Protein AF-A0AAD3RGU2-F1 (afdb_monomer_lite)

Organism: Lates japonicus (NCBI:txid270547)

Sequence (170 aa):
VQNKHFHIKCFVCKVCGCELAQGGFFVRQGEYICTLDYQRLYGTRCFSCQDFIEGEVVSALGKTYHPRCFVCASCKQPFPAGDRVTFNGKECICQKCTQPLPANSPAPIQAVHNCCGCGKEFKNEQSLVALDKHWHLGCFKCKVCNKVLNAEYISKDGIPYCEMDYHAMF

Radius of gyration: 26.4 Å; chains: 1; bounding box: 59×55×60 Å

pLDDT: mean 81.93, std 13.77, range [38.28, 94.0]

Foldseek 3Di:
DPDDDDDQQPCAAPPPRHRCPVADWDADPNGIHGPVVCCVVPFAAALQPRDGDDPDWDDDPNGIHDQQRQAAPQPSHHDDPPFDWDDDDNGIHGPVRPDDAPPPDDGPPPNAQAAPQPRHGDPVADWDQDLNHTHHQQRCAAPPPRHRDDDDWDDDPSGTHHPVVVVVVD

InterPro domains:
  IPR001781 Zinc finger, LIM-type [PF00412] (2-41)
  IPR001781 Zinc finger, LIM-type [PF00412] (46-97)
  IPR001781 Zinc finger, LIM-type [PF00412] (115-170)
  IPR001781 Zinc finger, LIM-type [PS00478] (46-79)
  IPR001781 Zinc finger, LIM-type [PS00478] (115-149)
  IPR001781 Zinc finger, LIM-type [PS50023] (44-104)
  IPR001781 Zinc finger, LIM-type [PS50023] (113-170)
  IPR001781 Zinc finger, LIM-type [SM00132] (1-37)
  IPR001781 Zinc finger, LIM-type [SM00132] (45-97)
  IPR001781 Zinc finger, LIM-type [SM00132] (114-165)
  IPR051618 Actin-binding LIM [PTHR24213] (1-170)

Secondary structure (DSSP, 8-state):
-------GGG-B-TTT--B-TTS-EEEETTEEEEHHHHHHHHPPBPTTT-SBPPS--EEETTEEE-GGGSB-TTT-PBPPTT--EEEETTEEEEHHHHSPPPTTS-----S--B-TTT--B-SS--EEEETTEEEETTT-B-TTT-PBPSS--EEETTEEE-HHHHHHH-

Structure (mmCIF, N/CA/C/O backbone):
data_AF-A0AAD3RGU2-F1
#
_entry.id   AF-A0AAD3RGU2-F1
#
loop_
_atom_site.group_PDB
_atom_site.id
_atom_site.type_symbol
_atom_site.label_atom_id
_atom_site.label_alt_id
_atom_site.label_comp_id
_atom_site.label_asym_id
_atom_site.label_entity_id
_atom_site.label_seq_id
_atom_site.pdbx_PDB_ins_code
_atom_site.Cartn_x
_atom_site.Cartn_y
_atom_site.Cartn_z
_atom_site.occupancy
_atom_site.B_iso_or_equiv
_atom_site.auth_seq_id
_atom_site.auth_comp_id
_atom_site.auth_asym_id
_atom_site.auth_atom_id
_atom_site.pdbx_PDB_model_num
ATOM 1 N N . VAL A 1 1 ? 33.183 -19.791 -19.255 1.00 42.91 1 VAL A N 1
ATOM 2 C CA . VAL A 1 1 ? 32.788 -18.364 -19.202 1.00 42.91 1 VAL A CA 1
ATOM 3 C C . VAL A 1 1 ? 32.956 -17.772 -20.596 1.00 42.91 1 VAL A C 1
ATOM 5 O O . VAL A 1 1 ? 34.032 -17.909 -21.160 1.00 42.91 1 VAL A O 1
ATOM 8 N N . GLN A 1 2 ? 31.899 -17.256 -21.229 1.00 46.84 2 GLN A N 1
ATOM 9 C CA . GLN A 1 2 ? 32.023 -16.673 -22.573 1.00 46.84 2 GLN A CA 1
ATOM 10 C C . GLN A 1 2 ? 32.565 -15.246 -22.451 1.00 46.84 2 GLN A C 1
ATOM 12 O O . GLN A 1 2 ? 31.835 -14.330 -22.084 1.00 46.84 2 GLN A O 1
ATOM 17 N N . ASN A 1 3 ? 33.859 -15.089 -22.725 1.00 55.16 3 ASN A N 1
ATOM 18 C CA . ASN A 1 3 ? 34.575 -13.822 -22.654 1.00 55.16 3 ASN A CA 1
ATOM 19 C C . ASN A 1 3 ? 34.292 -13.011 -23.929 1.00 55.16 3 ASN A C 1
ATOM 21 O O . ASN A 1 3 ? 34.972 -13.164 -24.943 1.00 55.16 3 ASN A O 1
ATOM 25 N N . LYS A 1 4 ? 33.224 -12.208 -23.914 1.00 62.59 4 LYS A N 1
ATOM 26 C CA . LYS A 1 4 ? 32.901 -11.279 -25.005 1.00 62.59 4 LYS A CA 1
ATOM 27 C C . LYS A 1 4 ? 33.362 -9.879 -24.614 1.00 62.59 4 LYS A C 1
ATOM 29 O O . LYS A 1 4 ? 32.941 -9.348 -23.593 1.00 62.59 4 LYS A O 1
ATOM 34 N N . HIS A 1 5 ? 34.241 -9.312 -25.432 1.00 63.44 5 HIS A N 1
ATOM 35 C CA . HIS A 1 5 ? 34.791 -7.974 -25.253 1.00 63.44 5 HIS A CA 1
ATOM 36 C C . HIS A 1 5 ? 33.977 -7.005 -26.113 1.00 63.44 5 HIS A C 1
ATOM 38 O O . HIS A 1 5 ? 33.803 -7.238 -27.308 1.00 63.44 5 HIS A O 1
ATOM 44 N N . PHE A 1 6 ? 33.465 -5.936 -25.507 1.00 64.75 6 PHE A N 1
ATOM 45 C CA . PHE A 1 6 ? 32.649 -4.930 -26.186 1.00 64.75 6 PHE A CA 1
ATOM 46 C C . PHE A 1 6 ? 33.356 -3.578 -26.142 1.00 64.75 6 PHE A C 1
ATOM 48 O O . PHE A 1 6 ? 33.990 -3.234 -25.144 1.00 64.75 6 PHE A O 1
ATOM 55 N N . HIS A 1 7 ? 33.210 -2.778 -27.200 1.00 66.00 7 HIS A N 1
ATOM 56 C CA . HIS A 1 7 ? 33.510 -1.354 -27.100 1.00 66.00 7 HIS A CA 1
ATOM 57 C C . HIS A 1 7 ? 32.533 -0.735 -26.095 1.00 66.00 7 HIS A C 1
ATOM 59 O O . HIS A 1 7 ? 31.323 -0.876 -26.266 1.00 66.00 7 HIS A O 1
ATOM 65 N N . ILE A 1 8 ? 33.045 -0.030 -25.082 1.00 64.94 8 ILE A N 1
ATOM 66 C CA . ILE A 1 8 ? 32.233 0.628 -24.039 1.00 64.94 8 ILE A CA 1
ATOM 67 C C . ILE A 1 8 ? 31.096 1.467 -24.649 1.00 64.94 8 ILE A C 1
ATOM 69 O O . ILE A 1 8 ? 29.964 1.384 -24.190 1.00 64.94 8 ILE A O 1
ATOM 73 N N . LYS A 1 9 ? 31.367 2.174 -25.755 1.00 63.38 9 LYS A N 1
ATOM 74 C CA . LYS A 1 9 ? 30.386 3.016 -26.466 1.00 63.38 9 LYS A CA 1
ATOM 75 C C . LYS A 1 9 ? 29.273 2.244 -27.188 1.00 63.38 9 LYS A C 1
ATOM 77 O O . LYS A 1 9 ? 28.266 2.834 -27.553 1.00 63.38 9 LYS A O 1
ATOM 82 N N . CYS A 1 10 ? 29.459 0.949 -27.440 1.00 75.44 10 CYS A N 1
ATOM 83 C CA . CYS A 1 10 ? 28.464 0.087 -28.085 1.00 75.44 10 CYS A CA 1
ATOM 84 C C . CYS A 1 10 ? 27.692 -0.764 -27.068 1.00 75.44 10 CYS A C 1
ATOM 86 O O . CYS A 1 10 ? 26.733 -1.439 -27.438 1.00 75.44 10 CYS A O 1
ATOM 88 N N . PHE A 1 11 ? 28.100 -0.746 -25.795 1.00 86.81 11 PHE A N 1
ATOM 89 C CA . PHE A 1 11 ? 27.421 -1.445 -24.714 1.00 86.81 11 PHE A CA 1
ATOM 90 C C . PHE A 1 11 ? 26.317 -0.560 -24.127 1.00 86.81 11 PHE A C 1
ATOM 92 O O . PHE A 1 11 ? 26.462 0.051 -23.067 1.00 86.81 11 PHE A O 1
ATOM 99 N N . VAL A 1 12 ? 25.219 -0.459 -24.875 1.00 90.81 12 VAL A N 1
ATOM 100 C CA . VAL A 1 12 ? 24.102 0.448 -24.595 1.00 90.81 12 VAL A CA 1
ATOM 101 C C . VAL A 1 12 ? 22.783 -0.303 -24.437 1.00 90.81 12 VAL A C 1
ATOM 103 O O . VAL A 1 12 ? 22.607 -1.397 -24.975 1.00 90.81 12 VAL A O 1
ATOM 106 N N . CYS A 1 13 ? 21.841 0.286 -23.700 1.00 92.81 13 CYS A N 1
ATOM 107 C CA . CYS A 1 13 ? 20.491 -0.253 -23.567 1.00 92.81 13 CYS A CA 1
ATOM 108 C C . CYS A 1 13 ? 19.781 -0.241 -24.925 1.00 92.81 13 CYS A C 1
ATOM 110 O O . CYS A 1 13 ? 19.676 0.807 -25.557 1.00 92.81 13 CYS A O 1
ATOM 112 N N . LYS A 1 14 ? 19.202 -1.370 -25.341 1.00 93.75 14 LYS A N 1
ATOM 113 C CA . LYS A 1 14 ? 18.405 -1.456 -26.574 1.00 93.75 14 LYS A CA 1
ATOM 114 C C . LYS A 1 14 ? 17.198 -0.511 -26.582 1.00 93.75 14 LYS A C 1
ATOM 116 O O . LYS A 1 14 ? 16.758 -0.095 -27.647 1.00 93.75 14 LYS A O 1
ATOM 121 N N . VAL A 1 15 ? 16.645 -0.203 -25.410 1.00 93.81 15 VAL A N 1
ATOM 122 C CA . VAL A 1 15 ? 15.388 0.544 -25.274 1.00 93.81 15 VAL A CA 1
ATOM 123 C C . VAL A 1 15 ? 15.646 2.050 -25.219 1.00 93.81 15 VAL A C 1
ATOM 125 O O . VAL A 1 15 ? 15.151 2.776 -26.073 1.00 93.81 15 VAL A O 1
ATOM 128 N N . CYS A 1 16 ? 16.434 2.526 -24.249 1.00 93.69 16 CYS A N 1
ATOM 129 C CA . CYS A 1 16 ? 16.712 3.959 -24.084 1.00 93.69 16 CYS A CA 1
ATOM 130 C C . CYS A 1 16 ? 18.065 4.434 -24.636 1.00 93.69 16 CYS A C 1
ATOM 132 O O . CYS A 1 16 ? 18.308 5.637 -24.667 1.00 93.69 16 CYS A O 1
ATOM 134 N N . GLY A 1 17 ? 18.966 3.530 -25.033 1.00 91.12 17 GLY A N 1
ATOM 135 C CA . GLY A 1 17 ? 20.295 3.884 -25.545 1.00 91.12 17 GLY A CA 1
ATOM 136 C C . GLY A 1 17 ? 21.324 4.309 -24.491 1.00 91.12 17 GLY A C 1
ATOM 137 O O . GLY A 1 17 ? 22.427 4.695 -24.866 1.00 91.12 17 GLY A O 1
ATOM 138 N N . CYS A 1 18 ? 21.013 4.249 -23.189 1.00 90.50 18 CYS A N 1
ATOM 139 C CA . CYS A 1 18 ? 21.967 4.646 -22.148 1.00 90.50 18 CYS A CA 1
ATOM 140 C C . CYS A 1 18 ? 23.185 3.709 -22.089 1.00 90.50 18 CYS A C 1
ATOM 142 O O . CYS A 1 18 ? 23.067 2.511 -22.359 1.00 90.50 18 CYS A O 1
ATOM 144 N N . GLU A 1 19 ? 24.337 4.227 -21.666 1.00 89.81 19 GLU A N 1
ATOM 145 C CA . GLU A 1 19 ? 25.547 3.428 -21.452 1.00 89.81 19 GLU A CA 1
ATOM 146 C C . GLU A 1 19 ? 25.354 2.444 -20.286 1.00 89.81 19 GLU A C 1
ATOM 148 O O . GLU A 1 19 ? 25.020 2.835 -19.169 1.00 89.81 19 GLU A O 1
ATOM 153 N N . LEU A 1 20 ? 25.573 1.151 -20.536 1.00 89.44 20 LEU A N 1
ATOM 154 C CA . LEU A 1 20 ? 25.396 0.089 -19.537 1.00 89.44 20 LEU A CA 1
ATOM 155 C C . LEU A 1 20 ? 26.672 -0.199 -18.738 1.00 89.44 20 LEU A C 1
ATOM 157 O O . LEU A 1 20 ? 26.628 -0.927 -17.755 1.00 89.44 20 LEU A O 1
ATOM 161 N N . ALA A 1 21 ? 27.812 0.372 -19.136 1.00 85.56 21 ALA A N 1
ATOM 162 C CA . ALA A 1 21 ? 29.114 0.090 -18.528 1.00 85.56 21 ALA A CA 1
ATOM 163 C C . ALA A 1 21 ? 29.210 0.483 -17.041 1.00 85.56 21 ALA A C 1
ATOM 165 O O . ALA A 1 21 ? 30.029 -0.075 -16.318 1.00 85.56 21 ALA A O 1
ATOM 166 N N . GLN A 1 22 ? 28.388 1.437 -16.591 1.00 78.88 22 GLN A N 1
ATOM 167 C CA . GLN A 1 22 ? 28.401 1.959 -15.218 1.00 78.88 22 GLN A CA 1
ATOM 168 C C . GLN A 1 22 ? 27.219 1.465 -14.366 1.00 78.88 22 GLN A C 1
ATOM 170 O O . GLN A 1 22 ? 27.138 1.795 -13.186 1.00 78.88 22 GLN A O 1
ATOM 175 N N . GLY A 1 23 ? 26.291 0.691 -14.941 1.00 82.06 23 GLY A N 1
ATOM 176 C CA . GLY A 1 23 ? 25.039 0.304 -14.291 1.00 82.06 23 GLY A CA 1
ATOM 177 C C . GLY A 1 23 ? 24.721 -1.185 -14.406 1.00 82.06 23 GLY A C 1
ATOM 178 O O . GLY A 1 23 ? 25.382 -1.943 -15.110 1.00 82.06 23 GLY A O 1
ATOM 179 N N . GLY A 1 24 ? 23.668 -1.610 -13.706 1.00 86.50 24 GLY A N 1
ATOM 180 C CA . GLY A 1 24 ? 23.113 -2.952 -13.867 1.00 86.50 24 GLY A CA 1
ATOM 181 C C . GLY A 1 24 ? 22.431 -3.129 -15.228 1.00 86.50 24 GLY A C 1
ATOM 182 O O . GLY A 1 24 ? 21.793 -2.209 -15.752 1.00 86.50 24 GLY A O 1
ATOM 183 N N . PHE A 1 25 ? 22.542 -4.331 -15.792 1.00 91.88 25 PHE A N 1
ATOM 184 C CA . PHE A 1 25 ? 21.895 -4.698 -17.047 1.00 91.88 25 PHE A CA 1
ATOM 185 C C . PHE A 1 25 ? 21.377 -6.134 -17.007 1.00 91.88 25 PHE A C 1
ATOM 187 O O . PHE A 1 25 ? 21.865 -6.980 -16.259 1.00 91.88 25 PHE A O 1
ATOM 194 N N . PHE A 1 26 ? 20.407 -6.408 -17.870 1.00 91.25 26 PHE A N 1
ATOM 195 C CA . PHE A 1 26 ? 19.849 -7.730 -18.107 1.00 91.25 26 PHE A CA 1
ATOM 196 C C . PHE A 1 26 ? 20.036 -8.104 -19.575 1.00 91.25 26 PHE A C 1
ATOM 198 O O . PHE A 1 26 ? 19.945 -7.251 -20.460 1.00 91.25 26 PHE A O 1
ATOM 205 N N . VAL A 1 27 ? 20.286 -9.390 -19.835 1.00 91.50 27 VAL A N 1
ATOM 206 C CA . VAL A 1 27 ? 20.373 -9.937 -21.194 1.00 91.50 27 VAL A CA 1
ATOM 207 C C . VAL A 1 27 ? 19.127 -10.761 -21.467 1.00 91.50 27 VAL A C 1
ATOM 209 O O . VAL A 1 27 ? 18.860 -11.735 -20.763 1.00 91.50 27 VAL A O 1
ATOM 212 N N . ARG A 1 28 ? 18.372 -10.402 -22.504 1.00 86.69 28 ARG A N 1
ATOM 213 C CA . ARG A 1 28 ? 17.171 -11.139 -22.909 1.00 86.69 28 ARG A CA 1
ATOM 214 C C . ARG A 1 28 ? 17.153 -11.305 -24.418 1.00 86.69 28 ARG A C 1
ATOM 216 O O . ARG A 1 28 ? 17.218 -10.324 -25.143 1.00 86.69 28 ARG A O 1
ATOM 223 N N . GLN A 1 29 ? 17.079 -12.555 -24.881 1.00 88.50 29 GLN A N 1
ATOM 224 C CA . GLN A 1 29 ? 17.106 -12.895 -26.314 1.00 88.50 29 GLN A CA 1
ATOM 225 C C . GLN A 1 29 ? 18.307 -12.285 -27.072 1.00 88.50 29 GLN A C 1
ATOM 227 O O . GLN A 1 29 ? 18.210 -11.972 -28.250 1.00 88.50 29 GLN A O 1
ATOM 232 N N . GLY A 1 30 ? 19.449 -12.117 -26.396 1.00 85.75 30 GLY A N 1
ATOM 233 C CA . GLY A 1 30 ? 20.663 -11.536 -26.983 1.00 85.75 30 GLY A CA 1
ATOM 234 C C . GLY A 1 30 ? 20.738 -10.006 -26.951 1.00 85.75 30 GLY A C 1
ATOM 235 O O . GLY A 1 30 ? 21.777 -9.460 -27.304 1.00 85.75 30 GLY A O 1
ATOM 236 N N . GLU A 1 31 ? 19.693 -9.322 -26.485 1.00 90.50 31 GLU A N 1
ATOM 237 C CA . GLU A 1 31 ? 19.656 -7.865 -26.343 1.00 90.50 31 GLU A CA 1
ATOM 238 C C . GLU A 1 31 ? 20.007 -7.440 -24.911 1.00 90.50 31 GLU A C 1
ATOM 240 O O . GLU A 1 31 ? 19.652 -8.120 -23.941 1.00 90.50 31 GLU A O 1
ATOM 245 N N . TYR A 1 32 ? 20.681 -6.296 -24.782 1.00 92.12 32 TYR A N 1
ATOM 246 C CA . TYR A 1 32 ? 21.076 -5.711 -23.502 1.00 92.12 32 TYR A CA 1
ATOM 247 C C . TYR A 1 32 ? 20.096 -4.616 -23.091 1.00 92.12 32 TYR A C 1
ATOM 249 O O . TYR A 1 32 ? 19.844 -3.679 -23.847 1.00 92.12 32 TYR A O 1
ATOM 257 N N . ILE A 1 33 ? 19.534 -4.722 -21.891 1.00 93.81 33 ILE A N 1
ATOM 258 C CA . ILE A 1 33 ? 18.513 -3.800 -21.387 1.00 93.81 33 ILE A CA 1
ATOM 259 C C . ILE A 1 33 ? 18.955 -3.308 -20.009 1.00 93.81 33 ILE A C 1
ATOM 261 O O . ILE A 1 33 ? 19.349 -4.115 -19.167 1.00 93.81 33 ILE A O 1
ATOM 265 N N . CYS A 1 34 ? 18.910 -1.997 -19.764 1.00 93.50 34 CYS A N 1
ATOM 266 C CA . CYS A 1 34 ? 19.232 -1.447 -18.447 1.00 93.50 34 CYS A CA 1
ATOM 267 C C . CYS A 1 34 ? 18.202 -1.900 -17.403 1.00 93.50 34 CYS A C 1
ATOM 269 O O . CYS A 1 34 ? 17.056 -2.205 -17.742 1.00 93.50 34 CYS A O 1
ATOM 271 N N . THR A 1 35 ? 18.582 -1.907 -16.123 1.00 91.06 35 THR A N 1
ATOM 272 C CA . THR A 1 35 ? 17.675 -2.280 -15.022 1.00 91.06 35 THR A CA 1
ATOM 273 C C . THR A 1 35 ? 16.342 -1.529 -15.073 1.00 91.06 35 THR A C 1
ATOM 275 O O . THR A 1 35 ? 15.288 -2.144 -14.926 1.00 91.06 35 THR A O 1
ATOM 278 N N . LEU A 1 36 ? 16.373 -0.223 -15.359 1.00 91.25 36 LEU A N 1
ATOM 279 C CA . LEU A 1 36 ? 15.177 0.617 -15.385 1.00 91.25 36 LEU A CA 1
ATOM 280 C C . LEU A 1 36 ? 14.193 0.206 -16.490 1.00 91.25 36 LEU A C 1
ATOM 282 O O . LEU A 1 36 ? 12.999 0.058 -16.231 1.00 91.25 36 LEU A O 1
ATOM 286 N N . ASP A 1 37 ? 14.678 -0.001 -17.714 1.00 94.00 37 ASP A N 1
ATOM 287 C CA . ASP A 1 37 ? 13.821 -0.406 -18.832 1.00 94.00 37 ASP A CA 1
ATOM 288 C C . ASP A 1 37 ? 13.386 -1.863 -18.709 1.00 94.00 37 ASP A C 1
ATOM 290 O O . ASP A 1 37 ? 12.249 -2.195 -19.040 1.00 94.00 37 ASP A O 1
ATOM 294 N N . TYR A 1 38 ? 14.243 -2.730 -18.164 1.00 92.62 38 TYR A N 1
ATOM 295 C CA . TYR A 1 38 ? 13.875 -4.112 -17.882 1.00 92.62 38 TYR A CA 1
ATOM 296 C C . TYR A 1 38 ? 12.713 -4.171 -16.885 1.00 92.62 38 TYR A C 1
ATOM 298 O O . TYR A 1 38 ? 11.726 -4.865 -17.116 1.00 92.62 38 TYR A O 1
ATOM 306 N N . GLN A 1 39 ? 12.788 -3.383 -15.815 1.00 91.62 39 GLN A N 1
ATOM 307 C CA . GLN A 1 39 ? 11.728 -3.256 -14.823 1.00 91.62 39 GLN A CA 1
ATOM 308 C C . GLN A 1 39 ? 10.459 -2.631 -15.412 1.00 91.62 39 GLN A C 1
ATOM 310 O O . GLN A 1 39 ? 9.362 -3.100 -15.135 1.00 91.62 39 GLN A O 1
ATOM 315 N N . ARG A 1 40 ? 10.568 -1.631 -16.291 1.00 90.62 40 ARG A N 1
ATOM 316 C CA . ARG A 1 40 ? 9.399 -1.046 -16.970 1.00 90.62 40 ARG A CA 1
ATOM 317 C C . ARG A 1 40 ? 8.686 -2.028 -17.896 1.00 90.62 40 ARG A C 1
ATOM 319 O O . ARG A 1 40 ? 7.459 -2.042 -17.912 1.00 90.62 40 ARG A O 1
ATOM 326 N N . LEU A 1 41 ? 9.441 -2.817 -18.657 1.00 91.12 41 LEU A N 1
ATOM 327 C CA . LEU A 1 41 ? 8.898 -3.753 -19.642 1.00 91.12 41 LEU A CA 1
ATOM 328 C C . LEU A 1 41 ? 8.416 -5.063 -19.012 1.00 91.12 41 LEU A C 1
ATOM 330 O O . LEU A 1 41 ? 7.444 -5.649 -19.482 1.00 91.12 41 LEU A O 1
ATOM 334 N N . TYR A 1 42 ? 9.108 -5.538 -17.976 1.00 90.38 42 TYR A N 1
ATOM 335 C CA . TYR A 1 42 ? 8.955 -6.903 -17.464 1.00 90.38 42 TYR A CA 1
ATOM 336 C C . TYR A 1 42 ? 8.856 -6.992 -15.942 1.00 90.38 42 TYR A C 1
ATOM 338 O O . TYR A 1 42 ? 8.742 -8.091 -15.404 1.00 90.38 42 TYR A O 1
ATOM 346 N N . GLY A 1 43 ? 8.930 -5.867 -15.235 1.00 90.69 43 GLY A N 1
ATOM 347 C CA . GLY A 1 43 ? 8.854 -5.841 -13.784 1.00 90.69 43 GLY A CA 1
ATOM 348 C C . GLY A 1 43 ? 7.456 -6.182 -13.283 1.00 90.69 43 GLY A C 1
ATOM 349 O O . GLY A 1 43 ? 6.441 -5.702 -13.793 1.00 90.69 43 GLY A O 1
ATOM 350 N N . THR A 1 44 ? 7.412 -6.981 -12.224 1.00 93.25 44 THR A N 1
ATOM 351 C CA . THR A 1 44 ? 6.176 -7.308 -11.517 1.00 93.25 44 THR A CA 1
ATOM 352 C C . THR A 1 44 ? 5.795 -6.155 -10.600 1.00 93.25 44 THR A C 1
ATOM 354 O O . THR A 1 44 ? 6.616 -5.684 -9.814 1.00 93.25 44 THR A O 1
ATOM 357 N N . ARG A 1 45 ? 4.542 -5.703 -10.673 1.00 93.19 45 ARG A N 1
ATOM 358 C CA . ARG A 1 45 ? 4.026 -4.644 -9.800 1.00 93.19 45 ARG A CA 1
ATOM 359 C C . ARG A 1 45 ? 3.304 -5.217 -8.592 1.00 93.19 45 ARG A C 1
ATOM 361 O O . ARG A 1 45 ? 2.592 -6.219 -8.678 1.00 93.19 45 ARG A O 1
ATOM 368 N N . CYS A 1 46 ? 3.461 -4.542 -7.466 1.00 92.75 46 CYS A N 1
ATOM 369 C CA . CYS A 1 46 ? 2.698 -4.813 -6.267 1.00 92.75 46 CYS A CA 1
ATOM 370 C C . CYS A 1 46 ? 1.245 -4.387 -6.470 1.00 92.75 46 CYS A C 1
ATOM 372 O O . CYS A 1 46 ? 0.956 -3.241 -6.810 1.00 92.75 46 CYS A O 1
ATOM 374 N N . PHE A 1 47 ? 0.308 -5.295 -6.215 1.00 90.75 47 PHE A N 1
ATOM 375 C CA . PHE A 1 47 ? -1.116 -5.011 -6.360 1.00 90.75 47 PHE A CA 1
ATOM 376 C C . PHE A 1 47 ? -1.604 -3.935 -5.373 1.00 90.75 47 PHE A C 1
ATOM 378 O O . PHE A 1 47 ? -2.521 -3.175 -5.691 1.00 90.75 47 PHE A O 1
ATOM 385 N N . SER A 1 48 ? -0.956 -3.828 -4.208 1.00 87.62 48 SER A N 1
ATOM 386 C CA . SER A 1 48 ? -1.287 -2.845 -3.171 1.00 87.62 48 SER A CA 1
ATOM 387 C C . SER A 1 48 ? -0.733 -1.449 -3.493 1.00 87.62 48 SER A C 1
ATOM 389 O O . SER A 1 48 ? -1.519 -0.536 -3.737 1.00 87.62 48 SER A O 1
ATOM 391 N N . CYS A 1 49 ? 0.595 -1.276 -3.580 1.00 90.31 49 CYS A N 1
ATOM 392 C CA . CYS A 1 49 ? 1.205 0.052 -3.753 1.00 90.31 49 CYS A CA 1
ATOM 393 C C . CYS A 1 49 ? 1.481 0.463 -5.207 1.00 90.31 49 CYS A C 1
ATOM 395 O O . CYS A 1 49 ? 1.821 1.612 -5.443 1.00 90.31 49 CYS A O 1
ATOM 397 N N . GLN A 1 50 ? 1.319 -0.442 -6.180 1.00 91.50 50 GLN A N 1
ATOM 398 C CA . GLN A 1 50 ? 1.580 -0.216 -7.613 1.00 91.50 50 GLN A CA 1
ATOM 399 C C . GLN A 1 50 ? 3.053 -0.003 -8.006 1.00 91.50 50 GLN A C 1
ATOM 401 O O . GLN A 1 50 ? 3.345 0.059 -9.203 1.00 91.50 50 GLN A O 1
ATOM 406 N N . ASP A 1 51 ? 3.976 0.003 -7.043 1.00 92.25 51 ASP A N 1
ATOM 407 C CA . ASP A 1 51 ? 5.415 0.007 -7.312 1.00 92.25 51 ASP A CA 1
ATOM 408 C C . ASP A 1 51 ? 5.911 -1.367 -7.761 1.00 92.25 51 ASP A C 1
ATOM 410 O O . ASP A 1 51 ? 5.304 -2.409 -7.488 1.00 92.25 51 ASP A O 1
ATOM 414 N N . PHE A 1 52 ? 7.059 -1.375 -8.430 1.00 93.06 52 PHE A N 1
ATOM 415 C CA . PHE A 1 52 ? 7.735 -2.604 -8.816 1.00 93.06 52 PHE A CA 1
ATOM 416 C C . PHE A 1 52 ? 8.275 -3.358 -7.595 1.00 93.06 52 PHE A C 1
ATOM 418 O O . PHE A 1 52 ? 8.719 -2.767 -6.609 1.00 93.06 52 PHE A O 1
ATOM 425 N N . ILE A 1 53 ? 8.204 -4.684 -7.655 1.00 91.06 53 ILE A N 1
ATOM 426 C CA . ILE A 1 53 ? 8.751 -5.574 -6.635 1.00 91.06 53 ILE A CA 1
ATOM 427 C C . ILE A 1 53 ? 10.189 -5.906 -7.010 1.00 91.06 53 ILE A C 1
ATOM 429 O O . ILE A 1 53 ? 10.446 -6.479 -8.068 1.00 91.06 53 ILE A O 1
ATOM 433 N N . GLU A 1 54 ? 11.106 -5.550 -6.120 1.00 84.94 54 GLU A N 1
ATOM 434 C CA . GLU A 1 54 ? 12.512 -5.927 -6.184 1.00 84.94 54 GLU A CA 1
ATOM 435 C C . GLU A 1 54 ? 12.753 -7.042 -5.156 1.00 84.94 54 GLU A C 1
ATOM 437 O O . GLU A 1 54 ? 12.348 -6.918 -3.999 1.00 84.94 54 GLU A O 1
ATOM 442 N N . GLY A 1 55 ? 13.385 -8.142 -5.570 1.00 84.94 55 GLY A N 1
ATOM 443 C CA . GLY A 1 55 ? 13.685 -9.270 -4.684 1.00 84.94 55 GLY A CA 1
ATOM 444 C C . GLY A 1 55 ? 12.487 -10.188 -4.416 1.00 84.94 55 GLY A C 1
ATOM 445 O O . GLY A 1 55 ? 11.903 -10.745 -5.347 1.00 84.94 55 GLY A O 1
ATOM 446 N N . GLU A 1 56 ? 12.176 -10.406 -3.137 1.00 85.81 56 GLU A N 1
ATOM 447 C CA . GLU A 1 56 ? 11.168 -11.374 -2.695 1.00 85.81 56 GLU A CA 1
ATOM 448 C C . GLU A 1 56 ? 9.737 -10.929 -3.016 1.00 85.81 56 GLU A C 1
ATOM 450 O O . GLU A 1 56 ? 9.359 -9.764 -2.866 1.00 85.81 56 GLU A O 1
ATOM 455 N N . VAL A 1 57 ? 8.906 -11.897 -3.408 1.00 90.62 57 VAL A N 1
ATOM 456 C CA . VAL A 1 57 ? 7.506 -11.678 -3.775 1.00 90.62 57 VAL A CA 1
ATOM 457 C C . VAL A 1 57 ? 6.587 -12.586 -2.974 1.00 90.62 57 VAL A C 1
ATOM 459 O O . VAL A 1 57 ? 6.852 -13.774 -2.802 1.00 90.62 57 VAL A O 1
ATOM 462 N N . VAL A 1 58 ? 5.455 -12.033 -2.543 1.00 89.94 58 VAL A N 1
ATOM 463 C CA . VAL A 1 58 ? 4.336 -12.810 -2.009 1.00 89.94 58 VAL A CA 1
ATOM 464 C C . VAL A 1 58 ? 3.268 -12.924 -3.088 1.00 89.94 58 VAL A C 1
ATOM 466 O O . VAL A 1 58 ? 2.811 -11.910 -3.620 1.00 89.94 58 VAL A O 1
ATOM 469 N N . SER A 1 59 ? 2.869 -14.155 -3.409 1.00 91.12 59 SER A N 1
ATOM 470 C CA . SER A 1 59 ? 1.793 -14.435 -4.365 1.00 91.12 59 SER A CA 1
ATOM 471 C C . SER A 1 59 ? 0.562 -14.965 -3.637 1.00 91.12 59 SER A C 1
ATOM 473 O O . SER A 1 59 ? 0.637 -15.985 -2.957 1.00 91.12 59 SER A O 1
ATOM 475 N N . ALA A 1 60 ? -0.577 -14.293 -3.798 1.00 85.06 60 ALA A N 1
ATOM 476 C CA 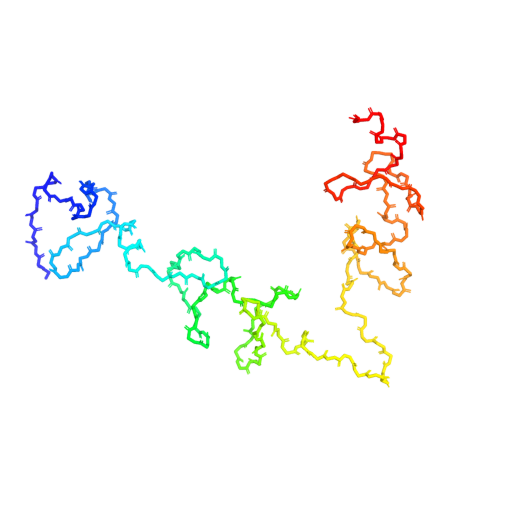. ALA A 1 60 ? -1.853 -14.697 -3.214 1.00 85.06 60 ALA A CA 1
ATOM 477 C C . ALA A 1 60 ? -3.001 -14.402 -4.189 1.00 85.06 60 ALA A C 1
ATOM 479 O O . ALA A 1 60 ? -3.081 -13.305 -4.736 1.00 85.06 60 ALA A O 1
ATOM 480 N N . LEU A 1 61 ? -3.878 -15.387 -4.430 1.00 84.19 61 LEU A N 1
ATOM 481 C CA . LEU A 1 61 ? -5.022 -15.289 -5.357 1.00 84.19 61 LEU A CA 1
ATOM 482 C C . LEU A 1 61 ? -4.664 -14.721 -6.748 1.00 84.19 61 LEU A C 1
ATOM 484 O O . LEU A 1 61 ? -5.387 -13.903 -7.315 1.00 84.19 61 LEU A O 1
ATOM 488 N N . GLY A 1 62 ? -3.511 -15.118 -7.296 1.00 84.88 62 GLY A N 1
ATOM 489 C CA . GLY A 1 62 ? -3.035 -14.627 -8.596 1.00 84.88 62 GLY A CA 1
ATOM 490 C C . GLY A 1 62 ? -2.611 -13.152 -8.602 1.00 84.88 62 GLY A C 1
ATOM 491 O O . GLY A 1 62 ? -2.431 -12.570 -9.671 1.00 84.88 62 GLY A O 1
ATOM 492 N N . LYS A 1 63 ? -2.463 -12.530 -7.428 1.00 89.88 63 LYS A N 1
ATOM 493 C CA . LYS A 1 63 ? -1.902 -11.190 -7.237 1.00 89.88 63 LYS A CA 1
ATOM 494 C C . LYS A 1 63 ? -0.546 -11.280 -6.548 1.00 89.88 63 LYS A C 1
ATOM 496 O O . LYS A 1 63 ? -0.291 -12.193 -5.766 1.00 89.88 63 LYS A O 1
ATOM 501 N N . THR A 1 64 ? 0.305 -10.306 -6.837 1.00 92.50 64 THR A N 1
ATOM 502 C CA . THR A 1 64 ? 1.666 -10.205 -6.308 1.00 92.50 64 THR A CA 1
ATOM 503 C C . THR A 1 64 ? 1.805 -8.982 -5.419 1.00 92.50 64 THR A C 1
ATOM 505 O O . THR A 1 64 ? 1.308 -7.903 -5.748 1.00 92.50 64 THR A O 1
ATOM 508 N N . TYR A 1 65 ? 2.498 -9.139 -4.299 1.00 91.31 65 TYR A N 1
ATOM 509 C CA . TYR A 1 65 ? 2.673 -8.106 -3.284 1.00 91.31 65 TYR A CA 1
ATOM 510 C C . TYR A 1 65 ? 4.122 -8.080 -2.806 1.00 91.31 65 TYR A C 1
ATOM 512 O O . TYR A 1 65 ? 4.782 -9.120 -2.753 1.00 91.31 65 TYR A O 1
ATOM 520 N N . HIS A 1 66 ? 4.603 -6.907 -2.386 1.00 91.62 66 HIS A N 1
ATOM 521 C CA . HIS A 1 66 ? 5.768 -6.873 -1.503 1.00 91.62 66 HIS A CA 1
ATOM 522 C C . HIS A 1 66 ? 5.419 -7.561 -0.174 1.00 91.62 66 HIS A C 1
ATOM 524 O O . HIS A 1 66 ? 4.289 -7.389 0.296 1.00 91.62 66 HIS A O 1
ATOM 530 N N . PRO A 1 67 ? 6.379 -8.212 0.504 1.00 89.50 67 PRO A N 1
ATOM 531 C CA . PRO A 1 67 ? 6.172 -8.737 1.856 1.00 89.50 67 PRO A CA 1
ATOM 532 C C . PRO A 1 67 ? 5.609 -7.684 2.826 1.00 89.50 67 PRO A C 1
ATOM 534 O O . PRO A 1 67 ? 4.637 -7.938 3.529 1.00 89.50 67 PRO A O 1
ATOM 537 N N . ARG A 1 68 ? 6.128 -6.445 2.772 1.00 88.44 68 ARG A N 1
ATOM 538 C CA . ARG A 1 68 ? 5.636 -5.303 3.574 1.00 88.44 68 ARG A CA 1
ATOM 539 C C . ARG A 1 68 ? 4.226 -4.822 3.209 1.00 88.44 68 ARG A C 1
ATOM 541 O O . ARG A 1 68 ? 3.596 -4.117 3.988 1.00 88.44 68 ARG A O 1
ATOM 548 N N . CYS A 1 69 ? 3.763 -5.126 1.999 1.00 88.75 69 CYS A N 1
ATOM 549 C CA . CYS A 1 69 ? 2.461 -4.698 1.491 1.00 88.75 69 CYS A CA 1
ATOM 550 C C . CYS A 1 69 ? 1.380 -5.763 1.694 1.00 88.75 69 CYS A C 1
ATOM 552 O O . CYS A 1 69 ? 0.196 -5.439 1.612 1.00 88.75 69 CYS A O 1
ATOM 554 N N . PHE A 1 70 ? 1.772 -7.011 1.953 1.00 91.06 70 PHE A N 1
ATOM 555 C CA . PHE A 1 70 ? 0.860 -8.098 2.280 1.00 91.06 70 PHE A CA 1
ATOM 556 C C . PHE A 1 70 ? 0.631 -8.162 3.796 1.00 91.06 70 PHE A C 1
ATOM 558 O O . PHE A 1 70 ? 1.101 -9.057 4.495 1.00 91.06 70 PHE A O 1
ATOM 565 N N . VAL A 1 71 ? -0.089 -7.161 4.303 1.00 88.50 71 VAL A N 1
ATOM 566 C CA . VAL A 1 71 ? -0.440 -7.000 5.722 1.00 88.50 71 VAL A CA 1
ATOM 567 C C . VAL A 1 71 ? -1.931 -6.705 5.875 1.00 88.50 71 VAL A C 1
ATOM 569 O O . VAL A 1 71 ? -2.586 -6.255 4.932 1.00 88.50 71 VAL A O 1
ATOM 572 N N . CYS A 1 72 ? -2.481 -6.937 7.066 1.00 88.75 72 CYS A N 1
ATOM 573 C CA . CYS A 1 72 ? -3.877 -6.627 7.357 1.00 88.75 72 CYS A CA 1
ATOM 574 C C . CYS A 1 72 ? -4.137 -5.118 7.235 1.00 88.75 72 CYS A C 1
ATOM 576 O O . CYS A 1 72 ? -3.486 -4.322 7.907 1.00 88.75 72 CYS A O 1
ATOM 578 N N . ALA A 1 73 ? -5.116 -4.695 6.437 1.00 83.94 73 ALA A N 1
ATOM 579 C CA . ALA A 1 73 ? -5.422 -3.279 6.257 1.00 83.94 73 ALA A CA 1
ATOM 580 C C . ALA A 1 73 ? -5.942 -2.627 7.550 1.00 83.94 73 ALA A C 1
ATOM 582 O O . ALA A 1 73 ? -5.689 -1.443 7.761 1.00 83.94 73 ALA A O 1
ATOM 583 N N . SER A 1 74 ? -6.568 -3.412 8.437 1.00 82.50 74 SER A N 1
ATOM 584 C CA . SER A 1 74 ? -7.066 -2.965 9.743 1.00 82.50 74 SER A CA 1
ATOM 585 C C . SER A 1 74 ? -5.956 -2.885 10.802 1.00 82.50 74 SER A C 1
ATOM 587 O O . SER A 1 74 ? -5.675 -1.804 11.308 1.00 82.50 74 SER A O 1
ATOM 589 N N . CYS A 1 75 ? -5.270 -3.993 11.110 1.00 83.00 75 CYS A N 1
ATOM 590 C CA . CYS A 1 75 ? -4.291 -4.035 12.210 1.00 83.00 75 CYS A CA 1
ATOM 591 C C . CYS A 1 75 ? -2.821 -3.878 11.787 1.00 83.00 75 CYS A C 1
ATOM 593 O O . CYS A 1 75 ? -1.937 -3.871 12.640 1.00 83.00 75 CYS A O 1
ATOM 595 N N . LYS A 1 76 ? -2.546 -3.782 10.480 1.00 85.38 76 LYS A N 1
ATOM 596 C CA . LYS A 1 76 ? -1.208 -3.632 9.872 1.00 85.38 76 LYS A CA 1
ATOM 597 C C . LYS A 1 76 ? -0.212 -4.761 10.175 1.00 85.38 76 LYS A C 1
ATOM 599 O O . LYS A 1 76 ? 0.963 -4.632 9.852 1.00 85.38 76 LYS A O 1
ATOM 604 N N . GLN A 1 77 ? -0.672 -5.880 10.736 1.00 84.75 77 GLN A N 1
ATOM 605 C CA . GLN A 1 77 ? 0.159 -7.057 11.000 1.00 84.75 77 GLN A CA 1
ATOM 606 C C . GLN A 1 77 ? 0.310 -7.946 9.754 1.00 84.75 77 GLN A C 1
ATOM 608 O O . GLN A 1 77 ? -0.643 -8.046 8.970 1.00 84.75 77 GLN A O 1
ATOM 613 N N . PRO A 1 78 ? 1.469 -8.608 9.573 1.00 83.31 78 PRO A N 1
ATOM 614 C CA . PRO A 1 78 ? 1.652 -9.616 8.534 1.00 83.31 78 PRO A CA 1
ATOM 615 C C . PRO A 1 78 ? 0.766 -10.840 8.788 1.00 83.31 78 PRO A C 1
ATOM 617 O O . PRO A 1 78 ? 0.356 -11.111 9.918 1.00 83.31 78 PRO A O 1
ATOM 620 N N . PHE A 1 79 ? 0.476 -11.586 7.725 1.00 84.88 79 PHE A N 1
ATOM 621 C CA . PHE A 1 79 ? -0.316 -12.811 7.805 1.00 84.88 79 PHE A CA 1
ATOM 622 C C . PHE A 1 79 ? 0.588 -14.013 8.117 1.00 84.88 79 PHE A C 1
ATOM 624 O O . PHE A 1 79 ? 1.512 -14.277 7.343 1.00 84.88 79 PHE A O 1
ATOM 631 N N . PRO A 1 80 ? 0.347 -14.749 9.216 1.00 78.44 80 PRO A N 1
ATOM 632 C CA . PRO A 1 80 ? 1.052 -15.996 9.495 1.00 78.44 80 PRO A CA 1
ATOM 633 C C . PRO A 1 80 ? 0.845 -17.030 8.384 1.00 78.44 80 PRO A C 1
ATOM 635 O O . PRO A 1 80 ? -0.198 -17.064 7.726 1.00 78.44 80 PRO A O 1
ATOM 638 N N . ALA A 1 81 ? 1.828 -17.909 8.193 1.00 78.69 81 ALA A N 1
ATOM 639 C CA . ALA A 1 81 ? 1.692 -19.016 7.256 1.00 78.69 81 ALA A CA 1
ATOM 640 C C . ALA A 1 81 ? 0.509 -19.915 7.661 1.00 78.69 81 ALA A C 1
ATOM 642 O O . ALA A 1 81 ? 0.445 -20.389 8.793 1.00 78.69 81 ALA A O 1
ATOM 643 N N . GLY A 1 82 ? -0.416 -20.149 6.727 1.00 76.94 82 GLY A N 1
ATOM 644 C CA . GLY A 1 82 ? -1.601 -20.986 6.942 1.00 76.94 82 GLY A CA 1
ATOM 645 C C . GLY A 1 82 ? -2.849 -20.248 7.442 1.00 76.94 82 GLY A C 1
ATOM 646 O O . GLY A 1 82 ? -3.923 -20.849 7.455 1.00 76.94 82 GLY A O 1
ATOM 647 N N . ASP A 1 83 ? -2.755 -18.960 7.789 1.00 80.56 83 ASP A N 1
ATOM 648 C CA . ASP A 1 83 ? -3.920 -18.178 8.215 1.00 80.56 83 ASP A CA 1
ATOM 649 C C . ASP A 1 83 ? -4.839 -17.813 7.040 1.00 80.56 83 ASP A C 1
ATOM 651 O O . ASP A 1 83 ? -4.410 -17.552 5.912 1.00 80.56 83 ASP A O 1
ATOM 655 N N . ARG A 1 84 ? -6.144 -17.729 7.328 1.00 82.50 84 ARG A N 1
ATOM 656 C CA . ARG A 1 84 ? -7.141 -17.258 6.363 1.00 82.50 84 ARG A CA 1
ATOM 657 C C . ARG A 1 84 ? -7.032 -15.745 6.187 1.00 82.50 84 ARG A C 1
ATOM 659 O O . ARG A 1 84 ? -7.074 -14.982 7.157 1.00 82.50 84 ARG A O 1
ATOM 666 N N . VAL A 1 85 ? -6.969 -15.326 4.928 1.00 86.19 85 VAL A N 1
ATOM 667 C CA . VAL A 1 85 ? -6.946 -13.921 4.519 1.00 86.19 85 VAL A CA 1
ATOM 668 C C . VAL A 1 85 ? -8.202 -13.622 3.717 1.00 86.19 85 VAL A C 1
ATOM 670 O O . VAL A 1 85 ? -8.514 -14.319 2.752 1.00 86.19 85 VAL A O 1
ATOM 673 N N . THR A 1 86 ? -8.916 -12.578 4.116 1.00 85.00 86 THR A N 1
ATOM 674 C CA . THR A 1 86 ? -10.086 -12.079 3.396 1.00 85.00 86 THR A CA 1
ATOM 675 C C . THR A 1 86 ? -9.666 -10.903 2.532 1.00 85.00 86 THR A C 1
ATOM 677 O O . THR A 1 86 ? -8.967 -10.008 2.999 1.00 85.00 86 THR A O 1
ATOM 680 N N . PHE A 1 87 ? -10.094 -10.883 1.275 1.00 85.06 87 PHE A N 1
ATOM 681 C CA . PHE A 1 87 ? -9.738 -9.834 0.324 1.00 85.06 87 PHE A CA 1
ATOM 682 C C . PHE A 1 87 ? -10.964 -8.964 0.044 1.00 85.06 87 PHE A C 1
ATOM 684 O O . PHE A 1 87 ? -11.962 -9.462 -0.471 1.00 85.06 87 PHE A O 1
ATOM 691 N N . ASN A 1 88 ? -10.885 -7.673 0.371 1.00 79.88 88 ASN A N 1
ATOM 692 C CA . ASN A 1 88 ? -11.902 -6.675 0.048 1.00 79.88 88 ASN A CA 1
ATOM 693 C C . ASN A 1 88 ? -11.337 -5.703 -1.000 1.00 79.88 88 ASN A C 1
ATOM 695 O O . ASN A 1 88 ? -10.754 -4.665 -0.686 1.00 79.88 88 ASN A O 1
ATOM 699 N N . GLY A 1 89 ? -11.411 -6.092 -2.274 1.00 82.50 89 GLY A N 1
ATOM 700 C CA . GLY A 1 89 ? -10.763 -5.354 -3.360 1.00 82.50 89 GLY A CA 1
ATOM 701 C C . GLY A 1 89 ? -9.233 -5.419 -3.273 1.00 82.50 89 GLY A C 1
ATOM 702 O O . GLY A 1 89 ? -8.644 -6.473 -3.510 1.00 82.50 89 GLY A O 1
ATOM 703 N N . LYS A 1 90 ? -8.579 -4.286 -2.970 1.00 77.31 90 LYS A N 1
ATOM 704 C CA . LYS A 1 90 ? -7.114 -4.212 -2.768 1.00 77.31 90 LYS A CA 1
ATOM 705 C C . LYS A 1 90 ? -6.687 -4.494 -1.329 1.00 77.31 90 LYS A C 1
ATOM 707 O O . LYS A 1 90 ? -5.510 -4.760 -1.087 1.00 77.31 90 LYS A O 1
ATOM 712 N N . GLU A 1 91 ? -7.622 -4.436 -0.390 1.00 79.50 91 GLU A N 1
ATOM 713 C CA . GLU A 1 91 ? -7.335 -4.572 1.029 1.00 79.50 91 GLU A CA 1
ATOM 714 C C . GLU A 1 91 ? -7.377 -6.038 1.452 1.00 79.50 91 GLU A C 1
ATOM 716 O O . GLU A 1 91 ? -8.309 -6.774 1.132 1.00 79.50 91 GLU A O 1
ATOM 721 N N . CYS A 1 92 ? -6.354 -6.460 2.187 1.00 84.31 92 CYS A N 1
ATOM 722 C CA . CYS A 1 92 ? -6.279 -7.789 2.780 1.00 84.31 92 CYS A CA 1
ATOM 723 C C . CYS A 1 92 ? -6.632 -7.659 4.264 1.00 84.31 92 CYS A C 1
ATOM 725 O O . CYS A 1 92 ? -6.066 -6.813 4.948 1.00 84.31 92 CYS A O 1
ATOM 727 N N . ILE A 1 93 ? -7.540 -8.475 4.786 1.00 87.00 93 ILE A N 1
ATOM 728 C CA . ILE A 1 93 ? -8.003 -8.440 6.177 1.00 87.00 93 ILE A CA 1
ATOM 729 C C . ILE A 1 93 ? -7.734 -9.802 6.813 1.00 87.00 93 ILE A C 1
ATOM 731 O O . ILE A 1 93 ? -8.019 -10.841 6.216 1.00 87.00 93 ILE A O 1
ATOM 735 N N . CYS A 1 94 ? -7.156 -9.819 8.015 1.00 87.44 94 CYS A N 1
ATOM 736 C CA . CYS A 1 94 ? -6.868 -11.076 8.706 1.00 87.44 94 CYS A CA 1
ATOM 737 C C . CYS A 1 94 ? -8.142 -11.661 9.313 1.00 87.44 94 CYS A C 1
ATOM 739 O O . CYS A 1 94 ? -9.080 -10.928 9.626 1.00 87.44 94 CYS A O 1
ATOM 741 N N . GLN A 1 95 ? -8.143 -12.973 9.556 1.00 83.12 95 GLN A N 1
ATOM 742 C CA . GLN A 1 95 ? -9.277 -13.675 10.162 1.00 83.12 95 GLN A CA 1
ATOM 743 C C . GLN A 1 95 ? -9.812 -12.981 11.429 1.00 83.12 95 GLN A C 1
ATOM 745 O O . GLN A 1 95 ? -11.024 -12.892 11.622 1.00 83.12 95 GLN A O 1
ATOM 750 N N . LYS A 1 96 ? -8.910 -12.457 12.272 1.00 81.38 96 LYS A N 1
ATOM 751 C CA . LYS A 1 96 ? -9.253 -11.758 13.522 1.00 81.38 96 LYS A CA 1
ATOM 752 C C . LYS A 1 96 ? -10.016 -10.452 13.280 1.00 81.38 96 LYS A C 1
ATOM 754 O O . LYS A 1 96 ? -10.876 -10.103 14.074 1.00 81.38 96 LYS A O 1
ATOM 759 N N . CYS A 1 97 ? -9.725 -9.757 12.183 1.00 82.06 97 CYS A N 1
ATOM 760 C CA . CYS A 1 97 ? -10.373 -8.498 11.814 1.00 82.06 97 CYS A CA 1
ATOM 761 C C . CYS A 1 97 ? -11.636 -8.696 10.957 1.00 82.06 97 CYS A C 1
ATOM 763 O O . CYS A 1 97 ? -12.347 -7.730 10.711 1.00 82.06 97 CYS A O 1
ATOM 765 N N . THR A 1 98 ? -11.918 -9.918 10.487 1.00 74.75 98 THR A N 1
ATOM 766 C CA . THR A 1 98 ? -13.132 -10.232 9.707 1.00 74.75 98 THR A CA 1
ATOM 767 C C . THR A 1 98 ? -14.303 -10.787 10.508 1.00 74.75 98 THR A C 1
ATOM 769 O O . THR A 1 98 ? -15.405 -10.848 9.971 1.00 74.75 98 THR A O 1
ATOM 772 N N . GLN A 1 99 ? -14.103 -11.231 11.751 1.00 63.22 99 GLN A N 1
ATOM 773 C CA . GLN A 1 99 ? -15.207 -11.769 12.547 1.00 63.22 99 GLN A CA 1
ATOM 774 C C . GLN A 1 99 ? -16.077 -10.628 13.100 1.00 63.22 99 GLN A C 1
ATOM 776 O O . GLN A 1 99 ? -15.546 -9.758 13.793 1.00 63.22 99 GLN A O 1
ATOM 781 N N . PRO A 1 100 ? -17.401 -10.619 12.844 1.00 49.09 100 PRO A N 1
ATOM 782 C CA . PRO A 1 100 ? -18.315 -9.786 13.610 1.00 49.09 100 PRO A CA 1
ATOM 783 C C . PRO A 1 100 ? -18.305 -10.271 15.063 1.00 49.09 100 PRO A C 1
ATOM 785 O O . PRO A 1 100 ? -18.369 -11.473 15.328 1.00 49.09 100 PRO A O 1
ATOM 788 N N . LEU A 1 101 ? -18.181 -9.333 16.001 1.00 47.06 101 LEU A N 1
ATOM 789 C CA . LEU A 1 101 ? -18.193 -9.624 17.432 1.00 47.06 101 LEU A CA 1
ATOM 790 C C . LEU A 1 101 ? -19.452 -10.445 17.784 1.00 47.06 101 LEU A C 1
ATOM 792 O O . LEU A 1 101 ? -20.546 -10.061 17.362 1.00 47.06 101 LEU A O 1
ATOM 796 N N . PRO A 1 102 ? -19.344 -11.558 18.533 1.00 43.03 102 PRO A N 1
ATOM 797 C CA . PRO A 1 102 ? -20.518 -12.310 18.958 1.00 43.03 102 PRO A CA 1
ATOM 798 C C . PRO A 1 102 ? -21.428 -11.414 19.808 1.00 43.03 102 PRO A C 1
ATOM 800 O O . PRO A 1 102 ? -21.003 -10.851 20.814 1.00 43.03 102 PRO A O 1
ATOM 803 N N . ALA A 1 103 ? -22.696 -11.310 19.402 1.00 47.09 103 ALA A N 1
ATOM 804 C CA . ALA A 1 103 ? -23.704 -10.394 19.944 1.00 47.09 103 ALA A CA 1
ATOM 805 C C . ALA A 1 103 ? -24.141 -10.671 21.402 1.00 47.09 103 ALA A C 1
ATOM 807 O O . ALA A 1 103 ? -25.109 -10.081 21.860 1.00 47.09 103 ALA A O 1
ATOM 808 N N . ASN A 1 104 ? -2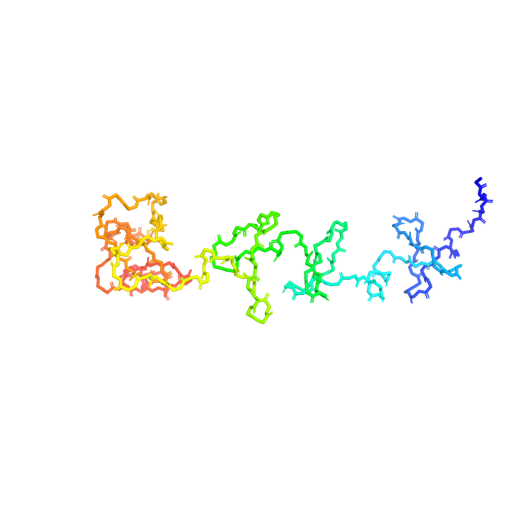3.459 -11.560 22.134 1.00 43.91 104 ASN A N 1
ATOM 809 C CA . ASN A 1 104 ? -23.814 -11.920 23.512 1.00 43.91 104 ASN A CA 1
ATOM 810 C C . ASN A 1 104 ? -22.602 -12.286 24.390 1.00 43.91 104 ASN A C 1
ATOM 812 O O . ASN A 1 104 ? -22.665 -13.138 25.273 1.00 43.91 104 ASN A O 1
ATOM 816 N N . SER A 1 105 ? -21.466 -11.637 24.159 1.00 42.03 105 SER A N 1
ATOM 817 C CA . SER A 1 105 ? -20.3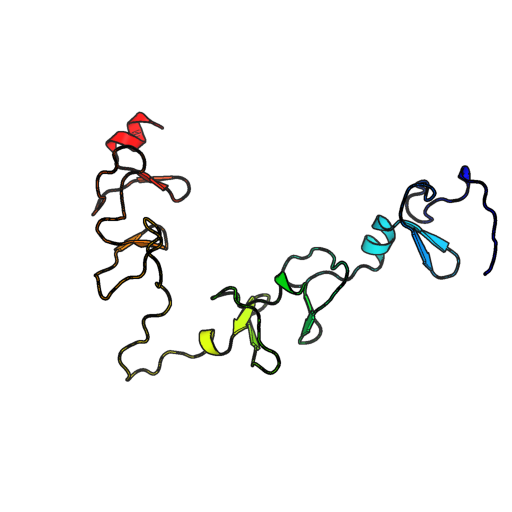23 -11.659 25.077 1.00 42.03 105 SER A CA 1
ATOM 818 C C . SER A 1 105 ? -19.920 -10.214 25.366 1.00 42.03 105 SER A C 1
ATOM 820 O O . SER A 1 105 ? -20.044 -9.389 24.458 1.00 42.03 105 SER A O 1
ATOM 822 N N . PRO A 1 106 ? -19.483 -9.860 26.593 1.00 42.53 106 PRO A N 1
ATOM 823 C CA . PRO A 1 106 ? -19.003 -8.509 26.861 1.00 42.53 106 PRO A CA 1
ATOM 824 C C . PRO A 1 106 ? -17.915 -8.193 25.831 1.00 42.53 106 PRO A C 1
ATOM 826 O O . PRO A 1 106 ? -16.964 -8.958 25.671 1.00 42.53 106 PRO A O 1
ATOM 829 N N . ALA A 1 107 ? -18.147 -7.140 25.049 1.00 38.28 107 ALA A N 1
ATOM 830 C CA . ALA A 1 107 ? -17.391 -6.814 23.848 1.00 38.28 107 ALA A CA 1
ATOM 831 C C . ALA A 1 107 ? -15.865 -6.911 24.071 1.00 38.28 107 ALA A C 1
ATOM 833 O O . ALA A 1 107 ? -15.368 -6.346 25.047 1.00 38.28 107 ALA A O 1
ATOM 834 N N . PRO A 1 108 ? -15.082 -7.546 23.177 1.00 41.59 108 PRO A N 1
ATOM 835 C CA . PRO A 1 108 ? -13.639 -7.392 23.192 1.00 41.59 108 PRO A CA 1
ATOM 836 C C . PRO A 1 108 ? -13.295 -5.987 22.688 1.00 41.59 108 PRO A C 1
ATOM 838 O O . PRO A 1 108 ? -13.390 -5.662 21.504 1.00 41.59 108 PRO A O 1
ATOM 841 N N . ILE A 1 109 ? -12.896 -5.153 23.639 1.00 47.25 109 ILE A N 1
ATOM 842 C CA . ILE A 1 109 ? -12.314 -3.823 23.487 1.00 47.25 109 ILE A CA 1
ATOM 843 C C . ILE A 1 109 ? -10.949 -3.977 22.789 1.00 47.25 109 ILE A C 1
ATOM 845 O O . ILE A 1 109 ? -9.915 -4.089 23.442 1.00 47.25 109 ILE A O 1
ATOM 849 N N . GLN A 1 110 ? -10.891 -4.045 21.457 1.00 47.69 110 GLN A N 1
ATOM 850 C CA . GLN A 1 110 ? -9.593 -4.198 20.777 1.00 47.69 110 GLN A CA 1
ATOM 851 C C . GLN A 1 110 ? -9.479 -3.405 19.467 1.00 47.69 110 GLN A C 1
ATOM 853 O O . GLN A 1 110 ? -9.035 -3.923 18.450 1.00 47.69 110 GLN A O 1
ATOM 858 N N . ALA A 1 111 ? -9.823 -2.114 19.514 1.00 45.47 111 ALA A N 1
ATOM 859 C CA . ALA A 1 111 ? -9.405 -1.122 18.511 1.00 45.47 111 ALA A CA 1
ATOM 860 C C . ALA A 1 111 ? -8.779 0.146 19.126 1.00 45.47 111 ALA A C 1
ATOM 862 O O . ALA A 1 111 ? -8.565 1.132 18.429 1.00 45.47 111 ALA A O 1
ATOM 863 N N . VAL A 1 112 ? -8.474 0.144 20.429 1.00 52.66 112 VAL A N 1
ATOM 864 C CA . VAL A 1 112 ? -8.147 1.382 21.159 1.00 52.66 112 VAL A CA 1
ATOM 865 C C . VAL A 1 112 ? -6.973 1.224 22.110 1.00 52.66 112 VAL A C 1
ATOM 867 O O . VAL A 1 112 ? -6.915 1.929 23.100 1.00 52.66 112 VAL A O 1
ATOM 870 N N . HIS A 1 113 ? -6.043 0.294 21.865 1.00 64.19 113 HIS A N 1
ATOM 871 C CA . HIS A 1 113 ? -5.104 -0.093 22.925 1.00 64.19 113 HIS A CA 1
ATOM 872 C C . HIS A 1 113 ? -4.234 1.040 23.438 1.00 64.19 113 HIS A C 1
ATOM 874 O O . HIS A 1 113 ? -3.896 0.955 24.595 1.00 64.19 113 HIS A O 1
ATOM 880 N N . ASN A 1 114 ? -3.963 2.118 22.688 1.00 79.25 114 ASN A N 1
ATOM 881 C CA . ASN A 1 114 ? -3.102 3.205 23.164 1.00 79.25 114 ASN A CA 1
ATOM 882 C C . ASN A 1 114 ? -3.702 4.599 22.948 1.00 79.25 114 ASN A C 1
ATOM 884 O O . ASN A 1 114 ? -4.208 4.924 21.873 1.00 79.25 114 ASN A O 1
ATOM 888 N N . CYS A 1 115 ? -3.562 5.463 23.950 1.00 83.50 115 CYS A N 1
ATOM 889 C CA . CYS A 1 115 ? -3.925 6.873 23.859 1.00 83.50 115 CYS A CA 1
ATOM 890 C C . CYS A 1 115 ? -2.972 7.642 22.927 1.00 83.50 115 CYS A C 1
ATOM 892 O O . CYS A 1 115 ? -1.769 7.678 23.174 1.00 83.50 115 CYS A O 1
ATOM 894 N N . CYS A 1 116 ? -3.496 8.382 21.946 1.00 84.38 116 CYS A N 1
ATOM 895 C CA . CYS A 1 116 ? -2.691 9.174 21.004 1.00 84.38 116 CYS A CA 1
ATOM 896 C C . CYS A 1 116 ? -1.811 10.243 21.682 1.00 84.38 116 CYS A C 1
ATOM 898 O O . CYS A 1 116 ? -0.738 10.569 21.181 1.00 84.38 116 CYS A O 1
ATOM 900 N N . GLY A 1 117 ? -2.240 10.786 22.826 1.00 84.06 117 GLY A N 1
ATOM 901 C CA . GLY A 1 117 ? -1.479 11.817 23.538 1.00 84.06 117 GLY A CA 1
ATOM 902 C C . GLY A 1 117 ? -0.301 11.299 24.371 1.00 84.06 117 GLY A C 1
ATOM 903 O O . GLY A 1 117 ? 0.689 12.007 24.511 1.00 84.06 117 GLY A O 1
ATOM 904 N N . CYS A 1 118 ? -0.381 10.088 24.936 1.00 85.06 118 CYS A N 1
ATOM 905 C CA . CYS A 1 118 ? 0.641 9.570 25.859 1.00 85.06 118 CYS A CA 1
ATOM 906 C C . CYS A 1 118 ? 1.211 8.198 25.479 1.00 85.06 118 CYS A C 1
ATOM 908 O O . CYS A 1 118 ? 2.132 7.727 26.141 1.00 85.06 118 CYS A O 1
ATOM 910 N N . GLY A 1 119 ? 0.655 7.542 24.460 1.00 81.88 119 GLY A N 1
ATOM 911 C CA . GLY A 1 119 ? 1.052 6.215 23.990 1.00 81.88 119 GLY A CA 1
ATOM 912 C C . GLY A 1 119 ? 0.715 5.057 24.932 1.00 81.88 119 GLY A C 1
ATOM 913 O O . GLY A 1 119 ? 1.032 3.923 24.599 1.00 81.88 119 GLY A O 1
ATOM 914 N N . LYS A 1 120 ? 0.099 5.319 26.094 1.00 81.88 120 LYS A N 1
ATOM 915 C CA . LYS A 1 120 ? -0.204 4.303 27.116 1.00 81.88 120 LYS A CA 1
ATOM 916 C C . LYS A 1 120 ? -1.551 3.635 26.894 1.00 81.88 120 LYS A C 1
ATOM 918 O O . LYS A 1 120 ? -2.462 4.252 26.335 1.00 81.88 120 LYS A O 1
ATOM 923 N N . GLU A 1 121 ? -1.663 2.431 27.443 1.00 82.12 121 GLU A N 1
ATOM 924 C CA . GLU A 1 121 ? -2.888 1.647 27.418 1.00 82.12 121 GLU A CA 1
ATOM 925 C C . GLU A 1 121 ? -3.983 2.169 28.345 1.00 82.12 121 GLU A C 1
ATOM 927 O O . GLU A 1 121 ? -3.702 2.658 29.442 1.00 82.12 121 GLU A O 1
ATOM 932 N N . PHE A 1 122 ? -5.239 2.030 27.910 1.00 79.00 122 PHE A N 1
ATOM 933 C CA . PHE A 1 122 ? -6.410 2.362 28.721 1.00 79.00 122 PHE A CA 1
ATOM 934 C C . PHE A 1 122 ? -6.655 1.249 29.743 1.00 79.00 122 PHE A C 1
ATOM 936 O O . PHE A 1 122 ? -7.194 0.191 29.422 1.00 79.00 122 PHE A O 1
ATOM 943 N N . LYS A 1 123 ? -6.277 1.484 31.001 1.00 73.69 123 LYS A N 1
ATOM 944 C CA . LYS A 1 123 ? -6.454 0.536 32.115 1.00 73.69 123 LYS A CA 1
ATOM 945 C C . LYS A 1 123 ? -7.870 0.607 32.703 1.00 73.69 123 LYS A C 1
ATOM 947 O O . LYS A 1 123 ? -8.028 0.870 33.890 1.00 73.69 123 LYS A O 1
ATOM 952 N N . ASN A 1 124 ? -8.890 0.406 31.866 1.00 62.72 124 ASN A N 1
ATOM 953 C CA . ASN A 1 124 ? -10.321 0.564 32.192 1.00 62.72 124 ASN A CA 1
ATOM 954 C C . ASN A 1 124 ? -10.779 2.015 32.449 1.00 62.72 124 ASN A C 1
ATOM 956 O O . ASN A 1 124 ? -11.791 2.245 33.109 1.00 62.72 124 ASN A O 1
ATOM 960 N N . GLU A 1 125 ? -10.056 3.003 31.927 1.00 66.56 125 GLU A N 1
ATOM 961 C CA . GLU A 1 125 ? -10.442 4.414 32.019 1.00 66.56 125 GLU A CA 1
ATOM 962 C C . GLU A 1 125 ? -11.347 4.825 30.847 1.00 66.56 125 GLU A C 1
ATOM 964 O O . GLU A 1 125 ? -11.243 4.287 29.742 1.00 66.56 125 GLU A O 1
ATOM 969 N N . GLN A 1 126 ? -12.231 5.804 31.076 1.00 73.69 126 GLN A N 1
ATOM 970 C CA . GLN A 1 126 ? -13.024 6.406 30.002 1.00 73.69 126 GLN A CA 1
ATOM 971 C C . GLN A 1 126 ? -12.095 7.037 28.953 1.00 73.69 126 GLN A C 1
ATOM 973 O O . GLN A 1 126 ? -11.166 7.777 29.286 1.00 73.69 126 GLN A O 1
ATOM 978 N N . SER A 1 127 ? -12.368 6.759 27.677 1.00 81.25 127 SER A N 1
ATOM 979 C CA . SER A 1 127 ? -11.622 7.323 26.548 1.00 81.25 127 SER A CA 1
ATOM 980 C C . SER A 1 127 ? -12.452 8.374 25.815 1.00 81.25 127 SER A C 1
ATOM 982 O O . SER A 1 127 ? -13.654 8.194 25.622 1.00 81.25 127 SER A O 1
ATOM 984 N N . LEU A 1 128 ? -11.798 9.453 25.392 1.00 84.19 128 LEU A N 1
ATOM 985 C CA . LEU A 1 128 ? -12.352 10.455 24.491 1.00 84.19 128 LEU A CA 1
ATOM 986 C C . LEU A 1 128 ? -12.034 10.067 23.047 1.00 84.19 128 LEU A C 1
ATOM 988 O O . LEU A 1 128 ? -10.881 9.758 22.730 1.00 84.19 128 LEU A O 1
ATOM 992 N N . VAL A 1 129 ? -13.037 10.138 22.173 1.00 84.50 129 VAL A N 1
ATOM 993 C CA . VAL A 1 129 ? -12.861 9.989 20.724 1.00 84.50 129 VAL A CA 1
ATOM 994 C C . VAL A 1 129 ? -12.837 11.375 20.092 1.00 84.50 129 VAL A C 1
ATOM 996 O O . VAL A 1 129 ? -13.822 12.104 20.165 1.00 84.50 129 VAL A O 1
ATOM 999 N N . ALA A 1 130 ? -11.708 11.743 19.491 1.00 81.88 130 ALA A N 1
ATOM 1000 C CA . ALA A 1 130 ? -11.528 13.010 18.786 1.00 81.88 130 ALA A CA 1
ATOM 1001 C C . ALA A 1 130 ? -10.468 12.846 17.690 1.00 81.88 130 ALA A C 1
ATOM 1003 O O . ALA A 1 130 ? -9.482 12.131 17.889 1.00 81.88 130 ALA A O 1
ATOM 1004 N N . LEU A 1 131 ? -10.643 13.523 16.548 1.00 83.62 131 LEU A N 1
ATOM 1005 C CA . LEU A 1 131 ? -9.725 13.441 15.395 1.00 83.62 131 LEU A CA 1
ATOM 1006 C C . LEU A 1 131 ? -9.522 12.004 14.881 1.00 83.62 131 LEU A C 1
ATOM 1008 O O . LEU A 1 131 ? -8.393 11.612 14.582 1.00 83.62 131 LEU A O 1
ATOM 1012 N N . ASP A 1 132 ? -10.593 11.202 14.875 1.00 78.31 132 ASP A N 1
ATOM 1013 C CA . ASP A 1 132 ? -10.569 9.773 14.520 1.00 78.31 132 ASP A CA 1
ATOM 1014 C C . ASP A 1 132 ? -9.557 8.946 15.348 1.00 78.31 132 ASP A C 1
ATOM 1016 O O . ASP A 1 132 ? -9.011 7.938 14.892 1.00 78.31 132 ASP A O 1
ATOM 1020 N N . LYS A 1 133 ? -9.260 9.391 16.580 1.00 83.12 133 LYS A N 1
ATOM 1021 C CA . LYS A 1 133 ? -8.299 8.775 17.509 1.00 83.12 133 LYS A CA 1
ATOM 1022 C C . LYS A 1 133 ? -8.850 8.724 18.935 1.00 83.12 133 LYS A C 1
ATOM 1024 O O . LYS A 1 133 ? -9.754 9.473 19.298 1.00 83.12 133 LYS A O 1
ATOM 1029 N N . HIS A 1 134 ? -8.252 7.858 19.755 1.00 85.75 134 HIS A N 1
ATOM 1030 C CA . HIS A 1 134 ? -8.581 7.710 21.173 1.00 85.75 134 HIS A CA 1
ATOM 1031 C C . HIS A 1 134 ? -7.573 8.433 22.061 1.00 85.75 134 HIS A C 1
ATOM 1033 O O . HIS A 1 134 ? -6.357 8.351 21.860 1.00 85.75 134 HIS A O 1
ATOM 1039 N N . TRP A 1 135 ? -8.087 9.104 23.084 1.00 87.31 135 TRP A N 1
ATOM 1040 C CA . TRP A 1 135 ? -7.314 9.889 24.034 1.00 87.31 135 TRP A CA 1
ATOM 1041 C C . TRP A 1 135 ? -7.796 9.594 25.451 1.00 87.31 135 TRP A C 1
ATOM 1043 O O . TRP A 1 135 ? -8.989 9.393 25.671 1.00 87.31 135 TRP A O 1
ATOM 1053 N N . HIS A 1 136 ? -6.905 9.617 26.440 1.00 87.94 136 HIS A N 1
ATOM 1054 C CA . HIS A 1 136 ? -7.366 9.827 27.812 1.00 87.94 136 HIS A CA 1
ATOM 1055 C C . HIS A 1 136 ? -8.014 11.212 27.894 1.00 87.94 136 HIS A C 1
ATOM 1057 O O . HIS A 1 136 ? -7.549 12.146 27.234 1.00 87.94 136 HIS A O 1
ATOM 1063 N N . LEU A 1 137 ? -9.020 11.366 28.757 1.00 86.75 137 LEU A N 1
ATOM 1064 C CA . LEU A 1 137 ? -9.653 12.663 29.028 1.00 86.75 137 LEU 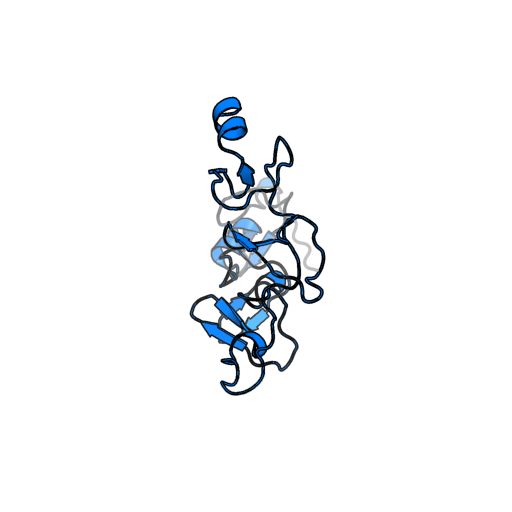A CA 1
ATOM 1065 C C . LEU A 1 137 ? -8.611 13.735 29.379 1.00 86.75 137 LEU A C 1
ATOM 1067 O O . LEU A 1 137 ? -8.693 14.868 28.924 1.00 86.75 137 LEU A O 1
ATOM 1071 N N . GLY A 1 138 ? -7.567 13.351 30.118 1.00 87.75 138 GLY A N 1
ATOM 1072 C CA . GLY A 1 138 ? -6.456 14.231 30.464 1.00 87.75 138 GLY A CA 1
ATOM 1073 C C . GLY A 1 138 ? -5.357 14.348 29.407 1.00 87.75 138 GLY A C 1
ATOM 1074 O O . GLY A 1 138 ? -4.401 15.065 29.658 1.00 87.75 138 GLY A O 1
ATOM 1075 N N . CYS A 1 139 ? -5.419 13.652 28.270 1.00 89.19 139 CYS A N 1
ATOM 1076 C CA . CYS A 1 139 ? -4.381 13.672 27.228 1.00 89.19 139 CYS A CA 1
ATOM 1077 C C . CYS A 1 139 ? -4.783 14.442 25.969 1.00 89.19 139 CYS A C 1
ATOM 1079 O O . CYS A 1 139 ? -3.903 14.776 25.177 1.00 89.19 139 CYS A O 1
ATOM 1081 N N . PHE A 1 140 ? -6.067 14.736 25.778 1.00 92.50 140 PHE A N 1
ATOM 1082 C CA . PHE A 1 140 ? -6.514 15.600 24.693 1.00 92.50 140 PHE A CA 1
ATOM 1083 C C . PHE A 1 140 ? -6.316 17.064 25.098 1.00 92.50 140 PHE A C 1
ATOM 1085 O O . PHE A 1 140 ? -7.089 17.623 25.872 1.00 92.50 140 PHE A O 1
ATOM 1092 N N . LYS A 1 141 ? -5.207 17.661 24.652 1.00 93.12 141 LYS A N 1
ATOM 1093 C CA . LYS A 1 141 ? -4.753 18.986 25.091 1.00 93.12 141 LYS A CA 1
ATOM 1094 C C . LYS A 1 141 ? -4.383 19.862 23.909 1.00 93.12 141 LYS A C 1
ATOM 1096 O O . LYS A 1 141 ? -3.858 19.357 22.921 1.00 93.12 141 LYS A O 1
ATOM 1101 N N . CYS A 1 142 ? -4.573 21.171 24.058 1.00 92.56 142 CYS A N 1
ATOM 1102 C CA . CYS A 1 142 ? -4.055 22.148 23.110 1.00 92.56 142 CYS A CA 1
ATOM 1103 C C . CYS A 1 142 ? -2.543 21.967 22.946 1.00 92.56 142 CYS A C 1
ATOM 1105 O O . CYS A 1 142 ? -1.812 21.931 23.939 1.00 92.56 142 CYS A O 1
ATOM 1107 N N . LYS A 1 143 ? -2.069 21.902 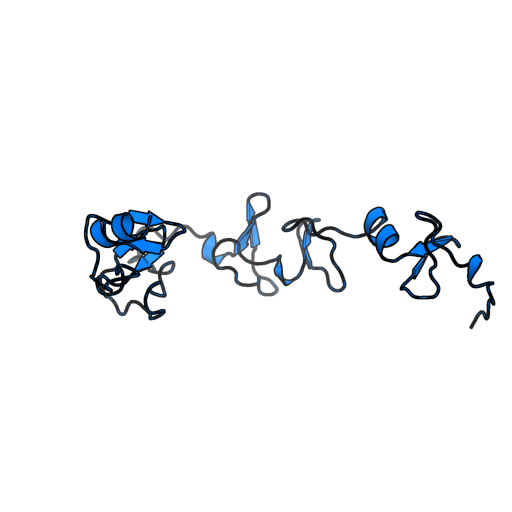21.699 1.00 91.00 143 LYS A N 1
ATOM 1108 C CA . LYS A 1 143 ? -0.640 21.766 21.383 1.00 91.00 143 LYS A CA 1
ATOM 1109 C C . LYS A 1 143 ? 0.226 22.907 21.934 1.00 91.00 143 LYS A C 1
ATOM 1111 O O . LYS A 1 143 ? 1.420 22.702 22.138 1.00 91.00 143 LYS A O 1
ATOM 1116 N N . VAL A 1 144 ? -0.368 24.079 22.150 1.00 91.94 144 VAL A N 1
ATOM 1117 C CA . VAL A 1 144 ? 0.322 25.317 22.529 1.00 91.94 144 VAL A CA 1
ATOM 1118 C C . VAL A 1 144 ? 0.312 25.488 24.047 1.00 91.94 144 VAL A C 1
ATOM 1120 O O . VAL A 1 144 ? 1.350 25.336 24.686 1.00 91.94 144 VAL A O 1
ATOM 1123 N N . CYS A 1 145 ? -0.855 25.729 24.652 1.00 92.75 145 CYS A N 1
ATOM 1124 C CA . CYS A 1 145 ? -0.951 25.973 26.094 1.00 92.75 145 CYS A CA 1
ATOM 1125 C C . CYS A 1 145 ? -1.074 24.713 26.972 1.00 92.75 145 CYS A C 1
ATOM 1127 O O . CYS A 1 145 ? -1.111 24.829 28.195 1.00 92.75 145 CYS A O 1
ATOM 1129 N N . ASN A 1 146 ? -1.175 23.506 26.397 1.00 90.81 146 ASN A N 1
ATOM 1130 C CA . ASN A 1 146 ? -1.430 22.244 27.115 1.00 90.81 146 ASN A CA 1
ATOM 1131 C C . ASN A 1 146 ? -2.745 22.192 27.921 1.00 90.81 146 ASN A C 1
ATOM 1133 O O . ASN A 1 146 ? -2.951 21.264 28.709 1.00 90.81 146 ASN A O 1
ATOM 1137 N N . LYS A 1 147 ? -3.665 23.142 27.719 1.00 91.19 147 LYS A N 1
ATOM 1138 C CA . LYS A 1 147 ? -5.006 23.095 28.315 1.00 91.19 147 LYS A CA 1
ATOM 1139 C C . LYS A 1 147 ? -5.745 21.852 27.821 1.00 91.19 147 LYS A C 1
ATOM 1141 O O . LYS A 1 147 ? -5.769 21.600 26.619 1.00 91.19 147 LYS A O 1
ATOM 1146 N N . VAL A 1 148 ? -6.350 21.097 28.739 1.00 92.00 148 VAL A N 1
ATOM 1147 C CA . VAL A 1 148 ? -7.224 19.963 28.400 1.00 92.00 148 VAL A CA 1
ATOM 1148 C C . VAL A 1 148 ? -8.455 20.477 27.654 1.00 92.00 148 VAL A C 1
ATOM 1150 O O . VAL A 1 148 ? -9.097 21.432 28.091 1.00 92.00 148 VAL A O 1
ATOM 1153 N N . LEU A 1 149 ? -8.760 19.849 26.524 1.00 90.44 149 LEU A N 1
ATOM 1154 C CA . LEU A 1 149 ? -9.868 20.188 25.641 1.00 90.44 149 LEU A CA 1
ATOM 1155 C C . LEU A 1 149 ? -10.993 19.175 25.879 1.00 90.44 149 LEU A C 1
ATOM 1157 O O . LEU A 1 149 ? -10.752 17.973 25.879 1.00 90.44 149 LEU A O 1
ATOM 1161 N N . ASN A 1 150 ? -12.210 19.646 26.139 1.00 74.69 150 ASN A N 1
ATOM 1162 C CA . ASN A 1 150 ? -13.343 18.793 26.522 1.00 74.69 150 ASN A CA 1
ATOM 1163 C C . ASN A 1 150 ? -14.615 19.027 25.689 1.00 74.69 150 ASN A C 1
ATOM 1165 O O . ASN A 1 150 ? -15.473 18.151 25.673 1.00 74.69 150 ASN A O 1
ATOM 1169 N N . ALA A 1 151 ? -14.730 20.162 24.996 1.00 70.44 151 ALA A N 1
ATOM 1170 C CA . ALA A 1 151 ? -15.885 20.499 24.168 1.00 70.44 151 ALA A CA 1
ATOM 1171 C C . ALA A 1 151 ? -15.446 21.220 22.887 1.00 70.44 151 ALA A C 1
ATOM 1173 O O . ALA A 1 151 ? -15.374 20.609 21.825 1.00 70.44 151 ALA A O 1
ATOM 1174 N N . GLU A 1 152 ? -15.088 22.498 22.998 1.00 82.12 152 GLU A N 1
ATOM 1175 C CA . GLU A 1 152 ? -14.732 23.337 21.855 1.00 82.12 152 GLU A CA 1
ATOM 1176 C C . GLU A 1 152 ? -13.221 23.294 21.610 1.00 82.12 152 GLU A C 1
ATOM 1178 O O . GLU A 1 152 ? -12.407 23.660 22.464 1.00 82.12 152 GLU A O 1
ATOM 1183 N N . TYR A 1 153 ? -12.841 22.801 20.435 1.00 91.12 153 TYR A N 1
ATOM 1184 C CA . TYR A 1 153 ? -11.467 22.792 19.954 1.00 91.12 153 TYR A CA 1
ATOM 1185 C C . TYR A 1 153 ? -11.445 23.030 18.450 1.00 91.12 153 TYR A C 1
ATOM 1187 O O . TYR A 1 153 ? -12.401 22.721 17.740 1.00 91.12 153 TYR A O 1
ATOM 1195 N N . ILE A 1 154 ? -10.319 23.537 17.961 1.00 91.56 154 ILE A N 1
ATOM 1196 C CA . ILE A 1 154 ? -10.070 23.701 16.532 1.00 91.56 154 ILE A CA 1
ATOM 1197 C C . ILE A 1 154 ? -8.958 22.740 16.134 1.00 91.56 154 ILE A C 1
ATOM 1199 O O . ILE A 1 154 ? -7.954 22.602 16.833 1.00 91.56 154 ILE A O 1
ATOM 1203 N N . SER A 1 155 ? -9.150 22.033 15.024 1.00 90.69 155 SER A N 1
ATOM 1204 C CA . SER A 1 155 ? -8.180 21.070 14.513 1.00 90.69 155 SER A CA 1
ATOM 1205 C C . SER A 1 155 ? -7.499 21.573 13.253 1.00 90.69 155 SER A C 1
ATOM 1207 O O . SER A 1 155 ? -8.182 21.956 12.305 1.00 90.69 155 SER A O 1
ATOM 1209 N N . LYS A 1 156 ? -6.172 21.468 13.202 1.00 87.81 156 LYS A N 1
ATOM 1210 C CA . LYS A 1 156 ? -5.385 21.707 11.988 1.00 87.81 156 LYS A CA 1
ATOM 1211 C C . LYS A 1 156 ? -4.345 20.613 11.828 1.00 87.81 156 LYS A C 1
ATOM 1213 O O . LYS A 1 156 ? -3.627 20.314 12.776 1.00 87.81 156 LYS A O 1
ATOM 1218 N N . ASP A 1 157 ? -4.349 19.955 10.669 1.00 86.75 157 ASP A N 1
ATOM 1219 C CA . ASP A 1 157 ? -3.458 18.831 10.341 1.00 86.75 157 ASP A CA 1
ATOM 1220 C C . ASP A 1 157 ? -3.464 17.696 11.388 1.00 86.75 157 ASP A C 1
ATOM 1222 O O . ASP A 1 157 ? -2.447 17.068 11.678 1.00 86.75 157 ASP A O 1
ATOM 1226 N N . GLY A 1 158 ? -4.626 17.437 12.002 1.00 82.44 158 GLY A N 1
ATOM 1227 C CA . GLY A 1 158 ? -4.769 16.423 13.053 1.00 82.44 158 GLY A CA 1
ATOM 1228 C C . GLY A 1 158 ? -4.181 16.823 14.413 1.00 82.44 158 GLY A C 1
ATOM 1229 O O . GLY A 1 158 ? -4.028 15.968 15.285 1.00 82.44 158 GLY A O 1
ATOM 1230 N N . ILE A 1 159 ? -3.869 18.106 14.612 1.00 87.94 159 ILE A N 1
ATOM 1231 C CA . ILE A 1 159 ? -3.398 18.673 15.876 1.00 87.94 159 ILE A CA 1
ATOM 1232 C C . ILE A 1 159 ? -4.533 19.495 16.510 1.00 87.94 159 ILE A C 1
ATOM 1234 O O . ILE A 1 159 ? -5.108 20.352 15.833 1.00 87.94 159 ILE A O 1
ATOM 1238 N N . PRO A 1 160 ? -4.879 19.252 17.789 1.00 91.88 160 PRO A N 1
ATOM 1239 C CA . PRO A 1 160 ? -5.913 20.012 18.480 1.00 91.88 160 PRO A CA 1
ATOM 1240 C C . PRO A 1 160 ? -5.364 21.306 19.110 1.00 91.88 160 PRO A C 1
ATOM 1242 O O . PRO A 1 160 ? -4.322 21.312 19.776 1.00 91.88 160 PRO A O 1
ATOM 1245 N N . TYR A 1 161 ? -6.111 22.394 18.944 1.00 92.56 161 TYR A N 1
ATOM 1246 C CA . TYR A 1 161 ? -5.845 23.727 19.484 1.00 92.56 161 TYR A CA 1
ATOM 1247 C C . TYR A 1 161 ? -7.067 24.238 20.254 1.00 92.56 161 TYR A C 1
ATOM 1249 O O . TYR A 1 161 ? -8.204 23.889 19.928 1.00 92.56 161 TYR A O 1
ATOM 1257 N N . CYS A 1 162 ? -6.853 25.081 21.266 1.00 93.88 162 CYS A N 1
ATOM 1258 C CA . CYS A 1 162 ? -7.941 25.909 21.783 1.00 93.88 162 CYS A CA 1
ATOM 1259 C C . CYS A 1 162 ? -8.183 27.081 20.820 1.00 93.88 162 CYS A C 1
ATOM 1261 O O . CYS A 1 162 ? -7.281 27.465 20.078 1.00 93.88 162 CYS A O 1
ATOM 1263 N N . GLU A 1 163 ? -9.382 27.656 20.845 1.00 93.38 163 GLU A N 1
ATOM 1264 C CA . GLU A 1 163 ? -9.757 28.783 19.980 1.00 93.38 163 GLU A CA 1
ATOM 1265 C C . GLU A 1 163 ? -8.759 29.950 20.067 1.00 93.38 163 GLU A C 1
ATOM 1267 O O . GLU A 1 163 ? -8.270 30.435 19.050 1.00 93.38 163 GLU A O 1
ATOM 1272 N N . MET A 1 164 ? -8.396 30.339 21.293 1.00 92.31 164 MET A N 1
ATOM 1273 C CA . MET A 1 164 ? -7.478 31.448 21.555 1.00 92.31 164 MET A CA 1
ATOM 1274 C C . MET A 1 164 ? -6.091 31.223 20.938 1.00 92.31 164 MET A C 1
ATOM 1276 O O . MET A 1 164 ? -5.578 32.102 20.252 1.00 92.31 164 MET A O 1
ATOM 1280 N N . ASP A 1 165 ? -5.494 30.045 21.149 1.00 93.38 165 ASP A N 1
ATOM 1281 C CA . ASP A 1 165 ? -4.166 29.732 20.606 1.00 93.38 165 ASP A CA 1
ATOM 1282 C C . ASP A 1 165 ? -4.212 29.509 19.091 1.00 93.38 165 ASP A C 1
ATOM 1284 O O . ASP A 1 165 ? -3.237 29.785 18.399 1.00 93.38 165 ASP A O 1
ATOM 1288 N N . TYR A 1 166 ? -5.338 29.019 18.566 1.00 93.81 166 TYR A N 1
ATOM 1289 C CA . TYR A 1 166 ? -5.523 28.851 17.132 1.00 93.81 166 TYR A CA 1
ATOM 1290 C C . TYR A 1 166 ? -5.525 30.207 16.413 1.00 93.81 166 TYR A C 1
ATOM 1292 O O . TYR A 1 166 ? -4.721 30.392 15.505 1.00 93.81 166 TYR A O 1
ATOM 1300 N N . HIS A 1 167 ? -6.345 31.166 16.865 1.00 92.94 167 HIS A N 1
ATOM 1301 C CA . HIS A 1 167 ? -6.403 32.523 16.295 1.00 92.94 167 HIS A CA 1
ATOM 1302 C C . HIS A 1 167 ? -5.134 33.347 16.551 1.00 92.94 167 HIS A C 1
ATOM 1304 O O . HIS A 1 167 ? -4.827 34.268 15.801 1.00 92.94 167 HIS A O 1
ATOM 1310 N N . ALA A 1 168 ? -4.385 33.051 17.617 1.00 92.19 168 ALA A N 1
ATOM 1311 C CA . ALA A 1 168 ? -3.100 33.702 17.8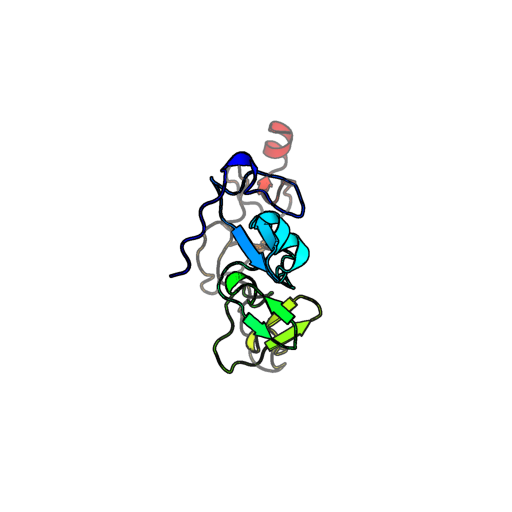57 1.00 92.19 168 ALA A CA 1
ATOM 1312 C C . ALA A 1 168 ? -2.002 33.223 16.889 1.00 92.19 168 ALA A C 1
ATOM 1314 O O . ALA A 1 168 ? -1.025 33.939 16.673 1.00 92.19 168 ALA A O 1
ATOM 1315 N N . MET A 1 169 ? -2.132 32.013 16.333 1.00 85.62 169 MET A N 1
ATOM 1316 C CA . MET A 1 169 ? -1.123 31.399 15.465 1.00 85.62 169 MET A CA 1
ATOM 1317 C C . MET A 1 169 ? -1.456 31.440 13.968 1.00 85.62 169 MET A C 1
ATOM 1319 O O . MET A 1 169 ? -0.527 31.340 13.162 1.00 85.62 169 MET A O 1
ATOM 1323 N N . PHE A 1 170 ? -2.735 31.527 13.591 1.00 89.62 170 PHE A N 1
ATOM 1324 C CA . PHE A 1 170 ? -3.226 31.395 12.213 1.00 89.62 170 PHE A CA 1
ATOM 1325 C C . PHE A 1 170 ? -4.340 32.390 11.907 1.00 89.62 170 PHE A C 1
ATOM 1327 O O . PHE A 1 170 ? -4.372 32.837 10.739 1.00 89.62 170 PHE A O 1
#